Protein AF-C1N8T9-F1 (afdb_monomer)

Solvent-accessible surface area (backbone atoms only — not comparable to full-atom values): 8703 Å² total; per-residue (Å²): 137,86,88,74,82,89,87,57,75,34,74,48,77,45,82,34,50,62,89,47,42,61,66,52,31,29,82,94,41,52,38,40,51,47,44,26,66,74,25,67,18,50,71,45,71,54,77,91,63,67,94,85,49,62,33,45,36,40,29,36,27,48,52,73,17,28,52,47,33,49,51,54,52,50,37,46,67,74,67,40,80,71,70,88,58,82,70,49,98,74,45,35,74,47,79,43,82,37,50,73,84,30,47,59,61,45,30,29,83,93,42,49,42,39,52,47,47,27,66,74,34,66,18,48,74,44,78,40,75,92,46,87,56,20,40,36,38,26,38,24,41,54,70,21,28,53,52,36,52,51,56,52,58,73,52,91

Secondary structure (DSSP, 8-state):
-----S--EEEEEEEE-HHHHHHHH-GGGHHHHHHHHHH--EEEE---S-TTSPEEEEEEEEHHHHHHHHHHHHHHHTT----SS---TT-EEEEEEE-HHHHHHHH-GGGHHHHHHHHHH--EEEEE-SSSSEEEEEEE-HHHHHHHHHHHHHH-

Radius of gyration: 19.21 Å; Cα contacts (8 Å, |Δi|>4): 243; chains: 1; bounding box: 58×34×48 Å

Sequence (156 aa):
MHAHPPTDAACNFIDCPPGLVGRVIGKGGETIKGLQAQSGAHITIDQNYPDGAPRKISISGPAGCVDIASKLVEDLLKGGPVRGGGVGPGQAQQIVECPKDMVGRVIGRGGETIKGLQSQTGARIQIDQSVSPCLITITGNPYCVDAASRAVVDVI

Structure (mmCIF, N/CA/C/O backbone):
data_AF-C1N8T9-F1
#
_entry.id   AF-C1N8T9-F1
#
loop_
_atom_site.group_PDB
_atom_site.id
_atom_site.type_symbol
_atom_site.label_atom_id
_atom_site.label_alt_id
_atom_site.label_comp_id
_atom_site.label_asym_id
_atom_site.label_entity_id
_atom_site.label_seq_id
_atom_site.pdbx_PDB_ins_code
_atom_site.Cartn_x
_atom_site.Cartn_y
_atom_site.Cartn_z
_atom_site.occupancy
_atom_site.B_iso_or_equiv
_atom_site.auth_seq_id
_atom_site.auth_comp_id
_atom_site.auth_asym_id
_atom_site.auth_atom_id
_atom_site.pdbx_PDB_model_num
ATOM 1 N N . MET A 1 1 ? 35.312 -22.984 1.913 1.00 45.41 1 MET A N 1
ATOM 2 C CA . MET A 1 1 ? 35.491 -22.799 0.459 1.00 45.41 1 MET A CA 1
ATOM 3 C C . MET A 1 1 ? 34.115 -22.949 -0.181 1.00 45.41 1 MET A C 1
ATOM 5 O O . MET A 1 1 ? 33.728 -24.065 -0.487 1.00 45.41 1 MET A O 1
ATOM 9 N N . HIS A 1 2 ? 33.327 -21.873 -0.269 1.00 45.66 2 HIS A N 1
ATOM 10 C CA . HIS A 1 2 ? 32.059 -21.903 -1.008 1.00 45.66 2 HIS A CA 1
ATOM 11 C C . HIS A 1 2 ? 32.349 -21.430 -2.429 1.00 45.66 2 HIS A C 1
ATOM 13 O O . HIS A 1 2 ? 32.597 -20.250 -2.662 1.00 45.66 2 HIS A O 1
ATOM 19 N N . ALA A 1 3 ? 32.422 -22.389 -3.347 1.00 46.00 3 ALA A N 1
ATOM 20 C CA . ALA A 1 3 ? 32.488 -22.130 -4.771 1.00 46.00 3 ALA A CA 1
ATOM 21 C C . ALA A 1 3 ? 31.079 -21.768 -5.256 1.00 46.00 3 ALA A C 1
ATOM 23 O O . ALA A 1 3 ? 30.185 -22.609 -5.226 1.00 46.00 3 ALA A O 1
ATOM 24 N N . HIS A 1 4 ? 30.893 -20.528 -5.703 1.00 52.47 4 HIS A N 1
ATOM 25 C CA . HIS A 1 4 ? 29.758 -20.138 -6.534 1.00 52.47 4 HIS A CA 1
ATOM 26 C C . HIS A 1 4 ? 30.329 -19.702 -7.891 1.00 52.47 4 HIS A C 1
ATOM 28 O O . HIS A 1 4 ? 31.275 -18.909 -7.909 1.00 52.47 4 HIS A O 1
ATOM 34 N N . PRO A 1 5 ? 29.845 -20.255 -9.016 1.00 54.56 5 PRO A N 1
ATOM 35 C CA . PRO A 1 5 ? 30.327 -19.877 -10.338 1.00 54.56 5 PRO A CA 1
ATOM 36 C C . PRO A 1 5 ? 29.953 -18.417 -10.653 1.00 54.56 5 PRO A C 1
ATOM 38 O O . PRO A 1 5 ? 28.915 -17.942 -10.193 1.00 54.56 5 PRO A O 1
ATOM 41 N N . PRO A 1 6 ? 30.747 -17.689 -11.455 1.00 68.75 6 PRO A N 1
ATOM 42 C CA . PRO A 1 6 ? 30.261 -16.495 -12.133 1.00 68.75 6 PRO A CA 1
ATOM 43 C C . PRO A 1 6 ? 29.352 -16.934 -13.295 1.00 68.75 6 PRO A C 1
ATOM 45 O O . PRO A 1 6 ? 29.663 -17.928 -13.950 1.00 68.75 6 PRO A O 1
ATOM 48 N N . THR A 1 7 ? 28.302 -16.165 -13.608 1.00 61.09 7 THR A N 1
ATOM 49 C CA . THR A 1 7 ? 27.384 -16.294 -14.776 1.00 61.09 7 THR A CA 1
ATOM 50 C C . THR A 1 7 ? 25.982 -16.859 -14.503 1.00 61.09 7 THR A C 1
ATOM 52 O O . THR A 1 7 ? 25.578 -17.850 -15.104 1.00 61.09 7 THR A O 1
ATOM 55 N N . ASP A 1 8 ? 25.165 -16.157 -13.719 1.00 61.03 8 ASP A N 1
ATOM 56 C CA . ASP A 1 8 ? 23.713 -16.200 -13.929 1.00 61.03 8 ASP A CA 1
ATOM 57 C C . ASP A 1 8 ? 23.140 -14.771 -13.931 1.00 61.03 8 ASP A C 1
ATOM 59 O O . ASP A 1 8 ? 22.771 -14.173 -12.924 1.00 61.03 8 ASP A O 1
ATOM 63 N N . ALA A 1 9 ? 23.149 -14.149 -15.110 1.00 66.25 9 ALA A N 1
ATOM 64 C CA . ALA A 1 9 ? 22.283 -13.004 -15.339 1.00 66.25 9 ALA A CA 1
ATOM 65 C C . ALA A 1 9 ? 20.868 -13.566 -15.510 1.00 66.25 9 ALA A C 1
ATOM 67 O O . ALA A 1 9 ? 20.520 -14.076 -16.575 1.00 66.25 9 ALA A O 1
ATOM 68 N N . ALA A 1 10 ? 20.074 -13.535 -14.444 1.00 78.56 10 ALA A N 1
ATOM 69 C CA . ALA A 1 10 ? 18.670 -13.885 -14.516 1.00 78.56 10 ALA A CA 1
ATOM 70 C C . ALA A 1 10 ? 17.914 -12.752 -15.223 1.00 78.56 10 ALA A C 1
ATOM 72 O O . ALA A 1 10 ? 18.190 -11.564 -15.028 1.00 78.56 10 ALA A O 1
ATOM 73 N N . CYS A 1 11 ? 16.959 -13.121 -16.068 1.00 78.81 11 CYS A N 1
ATOM 74 C CA . CYS A 1 11 ? 15.994 -12.189 -16.626 1.00 78.81 11 CYS A CA 1
ATOM 75 C C . CYS A 1 11 ? 14.601 -12.639 -16.197 1.00 78.81 11 CYS A C 1
ATOM 77 O O . CYS A 1 11 ? 14.240 -13.801 -16.371 1.00 78.81 11 CYS A O 1
ATOM 79 N N . ASN A 1 12 ? 13.840 -11.736 -15.589 1.00 84.94 12 ASN A N 1
ATOM 80 C CA . ASN A 1 12 ? 12.470 -11.999 -15.183 1.00 84.94 12 ASN A CA 1
ATOM 81 C C . ASN A 1 12 ? 11.540 -10.967 -15.816 1.00 84.94 12 ASN A C 1
ATOM 83 O O . ASN A 1 12 ? 11.902 -9.797 -15.946 1.00 84.94 12 ASN A O 1
ATOM 87 N N . PHE A 1 13 ? 10.350 -11.399 -16.220 1.00 85.88 13 PHE A N 1
ATOM 88 C CA . PHE A 1 13 ? 9.382 -10.550 -16.903 1.00 85.88 13 PHE A CA 1
ATOM 89 C C . PHE A 1 13 ? 8.073 -10.546 -16.129 1.00 85.88 13 PHE A C 1
ATOM 91 O O . PHE A 1 13 ? 7.517 -11.606 -15.860 1.00 85.88 13 PHE A O 1
ATOM 98 N N . ILE A 1 14 ? 7.579 -9.355 -15.798 1.00 85.12 14 ILE A N 1
ATOM 99 C CA . ILE A 1 14 ? 6.349 -9.178 -15.027 1.00 85.12 14 ILE A CA 1
ATOM 100 C C . ILE A 1 14 ? 5.348 -8.385 -15.851 1.00 85.12 14 ILE A C 1
ATOM 102 O O . ILE A 1 14 ? 5.649 -7.285 -16.320 1.00 85.12 14 ILE A O 1
ATOM 106 N N . ASP A 1 15 ? 4.149 -8.935 -16.003 1.00 81.44 15 ASP A N 1
ATOM 107 C CA . ASP A 1 15 ? 3.036 -8.276 -16.672 1.00 81.44 15 ASP A CA 1
ATOM 108 C C . ASP A 1 15 ? 2.313 -7.346 -15.691 1.00 81.44 15 ASP A C 1
ATOM 110 O O . ASP A 1 15 ? 1.775 -7.760 -14.664 1.00 81.44 15 ASP A O 1
ATOM 114 N N . CYS A 1 16 ? 2.326 -6.054 -16.003 1.00 73.00 16 CYS A N 1
ATOM 115 C CA . CYS A 1 16 ? 1.828 -4.992 -15.149 1.00 73.00 16 CYS A CA 1
ATOM 116 C C . CYS A 1 16 ? 0.606 -4.319 -15.785 1.00 73.00 16 CYS A C 1
ATOM 118 O O . CYS A 1 16 ? 0.746 -3.672 -16.826 1.00 73.00 16 CYS A O 1
ATOM 120 N N . PRO A 1 17 ? -0.594 -4.383 -15.181 1.00 76.44 17 PRO A N 1
ATOM 121 C CA . PRO A 1 17 ? -1.759 -3.689 -15.715 1.00 76.44 17 PRO A CA 1
ATOM 122 C C . PRO A 1 17 ? -1.518 -2.170 -15.820 1.00 76.44 17 PRO A C 1
ATOM 124 O O . PRO A 1 17 ? -0.869 -1.571 -14.950 1.00 76.44 17 PRO A O 1
ATOM 127 N N . PRO A 1 18 ? -2.068 -1.509 -16.856 1.00 67.56 18 PRO A N 1
ATOM 128 C CA . PRO A 1 18 ? -1.805 -0.095 -17.132 1.00 67.56 18 PRO A CA 1
ATOM 129 C C . PRO A 1 18 ? -2.335 0.839 -16.033 1.00 67.56 18 PRO A C 1
ATOM 131 O O . PRO A 1 18 ? -1.815 1.937 -15.860 1.00 67.56 18 PRO A O 1
ATOM 134 N N . GLY A 1 19 ? -3.313 0.397 -15.234 1.00 65.75 19 GLY A N 1
ATOM 135 C CA . GLY A 1 19 ? -3.803 1.150 -14.074 1.00 65.75 19 GLY A CA 1
ATOM 136 C C . GLY A 1 19 ? -2.819 1.213 -12.897 1.00 65.75 19 GLY A C 1
ATOM 137 O O . GLY A 1 19 ? -2.891 2.140 -12.094 1.00 65.75 19 GLY A O 1
ATOM 138 N N . LEU A 1 20 ? -1.877 0.266 -12.795 1.00 70.19 20 LEU A N 1
ATOM 139 C CA . LEU A 1 20 ? -0.923 0.174 -11.679 1.00 70.19 20 LEU A CA 1
ATOM 140 C C . LEU A 1 20 ? 0.507 0.540 -12.078 1.00 70.19 20 LEU A C 1
ATOM 142 O O . LEU A 1 20 ? 1.325 0.847 -11.214 1.00 70.19 20 LEU A O 1
ATOM 146 N N . VAL A 1 21 ? 0.817 0.600 -13.374 1.00 73.94 21 VAL A N 1
ATOM 147 C CA . VAL A 1 21 ? 2.175 0.924 -13.839 1.00 73.94 21 VAL A CA 1
ATOM 148 C C . VAL A 1 21 ? 2.633 2.325 -13.430 1.00 73.94 21 VAL A C 1
ATOM 150 O O . VAL A 1 21 ? 3.801 2.517 -13.103 1.00 73.94 21 VAL A O 1
ATOM 153 N N . GLY A 1 22 ? 1.720 3.301 -13.368 1.00 70.75 22 GLY A N 1
ATOM 154 C CA . GLY A 1 22 ? 2.037 4.639 -12.857 1.00 70.75 22 GLY A CA 1
ATOM 155 C C . GLY A 1 22 ? 2.503 4.604 -11.398 1.00 70.75 22 GLY A C 1
ATOM 156 O O . GLY A 1 22 ? 3.339 5.408 -10.993 1.00 70.75 22 GLY A O 1
ATOM 157 N N . ARG A 1 23 ? 2.023 3.617 -10.634 1.00 72.88 23 ARG A N 1
ATOM 158 C CA . ARG A 1 23 ? 2.416 3.359 -9.249 1.00 72.88 23 ARG A CA 1
ATOM 159 C C . ARG A 1 23 ? 3.804 2.720 -9.149 1.00 72.88 23 ARG A C 1
ATOM 161 O O . ARG A 1 23 ? 4.557 3.068 -8.251 1.00 72.88 23 ARG A O 1
ATOM 168 N N . VAL A 1 24 ? 4.140 1.820 -10.075 1.00 77.81 24 VAL A N 1
ATOM 169 C CA . VAL A 1 24 ? 5.456 1.159 -10.145 1.00 77.81 24 VAL A CA 1
ATOM 170 C C . VAL A 1 24 ? 6.548 2.130 -10.609 1.00 77.81 24 VAL A C 1
ATO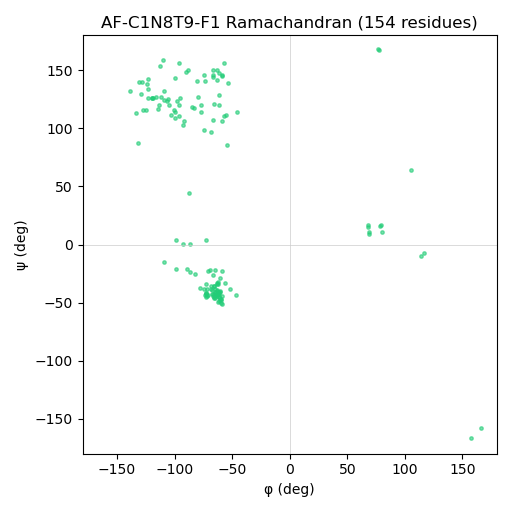M 172 O O . VAL A 1 24 ? 7.662 2.110 -10.094 1.00 77.81 24 VAL A O 1
ATOM 175 N N . ILE A 1 25 ? 6.227 3.014 -11.558 1.00 81.38 25 ILE A N 1
ATOM 176 C CA . ILE A 1 25 ? 7.156 4.037 -12.057 1.00 81.38 25 ILE A CA 1
ATOM 177 C C . ILE A 1 25 ? 7.342 5.157 -11.025 1.00 81.38 25 ILE A C 1
ATOM 179 O O . ILE A 1 25 ? 8.473 5.578 -10.772 1.00 81.38 25 ILE A O 1
ATOM 183 N N . GLY A 1 26 ? 6.254 5.621 -10.404 1.00 71.06 26 GLY A N 1
ATOM 184 C CA . GLY A 1 26 ? 6.256 6.801 -9.539 1.00 71.06 26 GLY A CA 1
ATOM 185 C C . GLY A 1 26 ? 6.282 8.113 -10.327 1.00 71.06 26 GLY A C 1
ATOM 186 O O . GLY A 1 26 ? 6.532 8.137 -11.537 1.00 71.06 26 GLY A O 1
ATOM 187 N N . LYS A 1 27 ? 6.030 9.243 -9.655 1.00 72.06 27 LYS A N 1
ATOM 188 C CA . LYS A 1 27 ? 6.082 10.561 -10.305 1.00 72.06 27 LYS A CA 1
ATOM 189 C C . LYS A 1 27 ? 7.527 10.848 -10.730 1.00 72.06 27 LYS A C 1
ATOM 191 O O . LYS A 1 27 ? 8.445 10.815 -9.923 1.00 72.06 27 LYS A O 1
ATOM 196 N N . GLY A 1 28 ? 7.752 11.063 -12.027 1.00 75.06 28 GLY A N 1
ATOM 197 C CA . GLY A 1 28 ? 9.098 11.307 -12.565 1.00 75.06 28 GLY A CA 1
ATOM 198 C C . GLY A 1 28 ? 10.056 10.106 -12.505 1.00 75.06 28 GLY A C 1
ATOM 199 O O . GLY A 1 28 ? 11.266 10.293 -12.628 1.00 75.06 28 GLY A O 1
ATOM 200 N N . GLY A 1 29 ? 9.550 8.881 -12.314 1.00 76.56 29 GLY A N 1
ATOM 201 C CA . GLY A 1 29 ? 10.389 7.680 -12.258 1.00 76.56 29 GLY A CA 1
ATOM 202 C C . GLY A 1 29 ? 11.113 7.469 -10.923 1.00 76.56 29 GLY A C 1
ATOM 203 O O . GLY A 1 29 ? 12.075 6.703 -10.871 1.00 76.56 29 GLY A O 1
ATOM 204 N N . GLU A 1 30 ? 10.704 8.155 -9.851 1.00 80.50 30 GLU A N 1
ATOM 205 C CA . GLU A 1 30 ? 11.338 8.024 -8.531 1.00 80.50 30 GLU A CA 1
ATOM 206 C C . GLU A 1 30 ? 11.194 6.609 -7.952 1.00 80.50 30 GLU A C 1
ATOM 208 O O . GLU A 1 30 ? 12.150 6.065 -7.399 1.00 80.50 30 GLU A O 1
ATOM 213 N N . THR A 1 31 ? 10.026 5.983 -8.126 1.00 83.12 31 THR A N 1
ATOM 214 C CA . THR A 1 31 ? 9.729 4.673 -7.543 1.00 83.12 31 THR A CA 1
ATOM 215 C C . THR A 1 31 ? 10.506 3.594 -8.269 1.00 83.12 31 THR A C 1
ATOM 217 O O . THR A 1 31 ? 11.167 2.800 -7.611 1.00 83.12 31 THR A O 1
ATOM 220 N N . ILE A 1 32 ? 10.538 3.609 -9.606 1.00 85.50 32 ILE A N 1
ATOM 221 C CA . ILE A 1 32 ? 11.346 2.646 -10.363 1.00 85.50 32 ILE A CA 1
ATOM 222 C C . ILE A 1 32 ? 12.841 2.792 -10.082 1.00 85.50 32 ILE A C 1
ATOM 224 O O . ILE A 1 32 ? 13.522 1.782 -9.913 1.00 85.50 32 ILE A O 1
ATOM 228 N N . LYS A 1 33 ? 13.351 4.021 -9.937 1.00 85.38 33 LYS A N 1
ATOM 229 C CA . LYS A 1 33 ? 14.737 4.240 -9.500 1.00 85.38 33 LYS A CA 1
ATOM 230 C C . LYS A 1 33 ? 14.979 3.671 -8.105 1.00 85.38 33 LYS A C 1
ATOM 232 O O . LYS A 1 33 ? 15.998 3.027 -7.886 1.00 85.38 33 LYS A O 1
ATOM 237 N N . GLY A 1 34 ? 14.038 3.867 -7.182 1.00 83.31 34 GLY A N 1
ATOM 238 C CA . GLY A 1 34 ? 14.087 3.283 -5.843 1.00 83.31 34 GLY A CA 1
ATOM 239 C C . GLY A 1 34 ? 14.060 1.754 -5.859 1.00 83.31 34 GLY A C 1
ATOM 240 O O . GLY A 1 34 ? 14.826 1.132 -5.132 1.00 83.31 34 GLY A O 1
ATOM 241 N N . LEU A 1 35 ? 13.242 1.147 -6.722 1.00 85.19 35 LEU A N 1
ATOM 242 C CA . LEU A 1 35 ? 13.144 -0.304 -6.903 1.00 85.19 35 LEU A CA 1
ATOM 243 C C . LEU A 1 35 ? 14.448 -0.891 -7.444 1.00 85.19 35 LEU A C 1
ATOM 245 O O . LEU A 1 35 ? 14.945 -1.878 -6.904 1.00 85.19 35 LEU A O 1
ATOM 2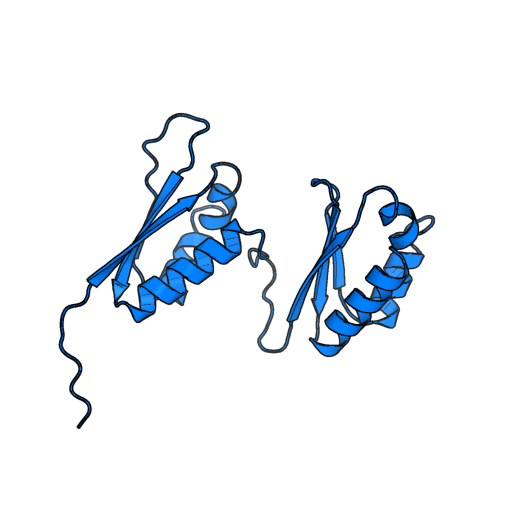49 N N . GLN A 1 36 ? 15.032 -0.267 -8.468 1.00 87.06 36 GLN A N 1
ATOM 250 C CA . GLN A 1 36 ? 16.341 -0.647 -9.003 1.00 87.06 36 GLN A CA 1
ATOM 251 C C . GLN A 1 36 ? 17.447 -0.472 -7.955 1.00 87.06 36 GLN A C 1
ATOM 253 O O . GLN A 1 36 ? 18.280 -1.355 -7.792 1.00 87.06 36 GLN A O 1
ATOM 258 N N . ALA A 1 37 ? 17.434 0.630 -7.197 1.00 84.88 37 ALA A N 1
ATOM 259 C CA . ALA A 1 37 ? 18.419 0.898 -6.150 1.00 84.88 37 ALA A CA 1
ATOM 260 C C . ALA A 1 37 ? 18.298 -0.062 -4.953 1.00 84.88 37 ALA A C 1
ATOM 262 O O . ALA A 1 37 ? 19.314 -0.480 -4.406 1.00 84.88 37 ALA A O 1
ATOM 263 N N . GLN A 1 38 ? 17.076 -0.431 -4.552 1.00 82.12 38 GLN A N 1
ATOM 264 C CA . GLN A 1 38 ? 16.834 -1.392 -3.471 1.00 82.12 38 GLN A CA 1
ATOM 265 C C . GLN A 1 38 ? 17.204 -2.817 -3.864 1.00 82.12 38 GLN A C 1
ATOM 267 O O . GLN A 1 38 ? 17.775 -3.546 -3.059 1.00 82.12 38 GLN A O 1
ATOM 272 N N . SER A 1 39 ? 16.843 -3.227 -5.079 1.00 83.31 39 SER A N 1
ATOM 273 C CA . SER A 1 39 ? 17.094 -4.587 -5.556 1.00 83.31 39 SER A CA 1
ATOM 274 C C . SER A 1 39 ? 18.505 -4.787 -6.098 1.00 83.31 39 SER A C 1
ATOM 276 O O . SER A 1 39 ? 18.998 -5.910 -6.115 1.00 83.31 39 SER A O 1
ATOM 278 N N . GLY A 1 40 ? 19.154 -3.722 -6.572 1.00 83.00 40 GLY A N 1
ATOM 279 C CA . GLY A 1 40 ? 20.386 -3.809 -7.352 1.00 83.00 40 GLY A CA 1
ATOM 280 C C . GLY A 1 40 ? 20.181 -4.412 -8.748 1.00 83.00 40 GLY A C 1
ATOM 281 O O . GLY A 1 40 ? 21.161 -4.748 -9.408 1.00 83.00 40 GLY A O 1
ATOM 282 N N . ALA A 1 41 ? 18.930 -4.580 -9.198 1.00 87.88 41 ALA A N 1
ATOM 283 C CA . ALA A 1 41 ? 18.604 -5.103 -10.521 1.00 87.88 41 ALA A CA 1
ATOM 284 C C . ALA A 1 41 ? 18.331 -3.980 -11.528 1.00 87.88 41 ALA A C 1
ATOM 286 O O . ALA A 1 41 ? 17.908 -2.875 -11.183 1.00 87.88 41 ALA A O 1
ATOM 287 N N . HIS A 1 42 ? 18.506 -4.297 -12.806 1.00 89.25 42 HIS A N 1
ATOM 288 C CA . HIS A 1 42 ? 18.189 -3.417 -13.917 1.00 89.25 42 HIS A CA 1
ATOM 289 C C . HIS A 1 42 ? 16.755 -3.668 -14.396 1.00 89.25 42 HIS A C 1
ATOM 291 O O . HIS A 1 42 ? 16.464 -4.687 -15.021 1.00 89.25 42 HIS A O 1
ATOM 297 N N . ILE A 1 43 ? 15.854 -2.738 -14.080 1.00 88.38 43 ILE A N 1
ATOM 298 C CA . ILE A 1 43 ? 14.415 -2.837 -14.371 1.00 88.38 43 ILE A CA 1
ATOM 299 C C . ILE A 1 43 ? 14.070 -1.961 -15.583 1.00 88.38 43 ILE A C 1
ATOM 301 O O . ILE A 1 43 ? 14.075 -0.739 -15.481 1.00 88.38 43 ILE A O 1
ATOM 305 N N . THR A 1 44 ? 13.714 -2.561 -16.708 1.00 85.94 44 THR A N 1
ATOM 306 C CA . THR A 1 44 ? 13.304 -1.870 -17.937 1.00 85.94 44 THR A CA 1
ATOM 307 C C . THR A 1 44 ? 11.811 -2.059 -18.156 1.00 85.94 44 THR A C 1
ATOM 309 O O . THR A 1 44 ? 11.313 -3.175 -18.074 1.00 85.94 44 THR A O 1
ATOM 312 N N . ILE A 1 45 ? 11.074 -0.988 -18.447 1.00 81.94 45 ILE A N 1
ATOM 313 C CA . ILE A 1 45 ? 9.636 -1.072 -18.740 1.00 81.94 45 ILE A CA 1
ATOM 314 C C . ILE A 1 45 ? 9.430 -0.868 -20.231 1.00 81.94 45 ILE A C 1
ATOM 316 O O . ILE A 1 45 ? 9.810 0.175 -20.766 1.00 81.94 45 ILE A O 1
ATOM 320 N N . ASP A 1 46 ? 8.783 -1.833 -20.877 1.00 77.44 46 ASP A N 1
ATOM 321 C CA . ASP A 1 46 ? 8.385 -1.698 -22.268 1.00 77.44 46 ASP A CA 1
ATOM 322 C C . ASP A 1 46 ? 7.137 -0.805 -22.377 1.00 77.44 46 ASP A C 1
ATOM 324 O O . ASP A 1 46 ? 6.092 -1.069 -21.770 1.00 77.44 46 ASP A O 1
ATOM 328 N N . GLN A 1 47 ? 7.277 0.305 -23.105 1.00 65.44 47 GLN A N 1
ATOM 329 C CA . GLN A 1 47 ? 6.208 1.281 -23.341 1.00 65.44 47 GLN A CA 1
ATOM 330 C C . GLN A 1 47 ? 5.531 1.079 -24.706 1.00 65.44 47 GLN A C 1
ATOM 332 O O . GLN A 1 47 ? 4.662 1.866 -25.068 1.00 65.44 47 GLN A O 1
ATOM 337 N N . ASN A 1 48 ? 5.906 0.041 -25.462 1.00 60.50 48 ASN A N 1
ATOM 338 C CA . ASN A 1 48 ? 5.486 -0.169 -26.845 1.00 60.50 48 ASN A CA 1
ATOM 339 C C . ASN A 1 48 ? 4.161 -0.945 -26.950 1.00 60.50 48 ASN A C 1
ATOM 341 O O . ASN A 1 48 ? 4.026 -1.865 -27.756 1.00 60.50 48 ASN A O 1
ATOM 345 N N . TYR A 1 49 ? 3.176 -0.585 -26.127 1.00 58.25 49 TYR A N 1
ATOM 346 C CA . TYR A 1 49 ? 1.875 -1.246 -26.111 1.00 58.25 49 TYR A CA 1
ATOM 347 C C . TYR A 1 49 ? 0.736 -0.246 -26.325 1.00 58.25 49 TYR A C 1
ATOM 349 O O . TYR A 1 49 ? 0.770 0.840 -25.741 1.00 58.25 49 TYR A O 1
ATOM 357 N N . PRO A 1 50 ? -0.275 -0.604 -27.140 1.00 54.84 50 PRO A N 1
ATOM 358 C CA . PRO A 1 50 ? -1.444 0.236 -27.361 1.00 54.84 50 PRO A CA 1
ATOM 359 C C . PRO A 1 50 ? -2.205 0.471 -26.049 1.00 54.84 50 PRO A C 1
ATOM 361 O O . PRO A 1 50 ? -2.231 -0.393 -25.164 1.00 54.84 50 PRO A O 1
ATOM 364 N N . ASP A 1 51 ? -2.816 1.652 -25.930 1.00 55.16 51 ASP A N 1
ATOM 365 C CA . ASP A 1 51 ? -3.616 2.074 -24.781 1.00 55.16 51 ASP A CA 1
ATOM 366 C C . ASP A 1 51 ? -4.593 0.974 -24.330 1.00 55.16 51 ASP A C 1
ATOM 368 O O . ASP A 1 51 ? -5.515 0.597 -25.051 1.00 55.16 51 ASP A O 1
ATOM 372 N N . GLY A 1 52 ? -4.372 0.441 -23.123 1.00 55.28 52 GLY A N 1
ATOM 373 C CA . GLY A 1 52 ? -5.222 -0.581 -22.501 1.00 55.28 52 GLY A CA 1
ATOM 374 C C . GLY A 1 52 ? -4.575 -1.954 -22.287 1.00 55.28 52 GLY A C 1
ATOM 375 O O . GLY A 1 52 ? -5.144 -2.765 -21.558 1.00 55.28 52 GLY A O 1
ATOM 376 N N . ALA A 1 53 ? -3.387 -2.222 -22.838 1.00 63.88 53 ALA A N 1
ATOM 377 C CA . ALA A 1 53 ? -2.688 -3.495 -22.633 1.00 63.88 53 ALA A CA 1
ATOM 378 C C . ALA A 1 53 ? -1.779 -3.501 -21.377 1.00 63.88 53 ALA A C 1
ATOM 380 O O . ALA A 1 53 ? -1.257 -2.452 -20.978 1.00 63.88 53 ALA A O 1
ATOM 381 N N . PRO A 1 54 ? -1.578 -4.669 -20.729 1.00 64.94 54 PRO A N 1
ATOM 382 C CA . PRO A 1 54 ? -0.607 -4.818 -19.649 1.00 64.94 54 PRO A CA 1
ATOM 383 C C . PRO A 1 54 ? 0.807 -4.530 -20.169 1.00 64.94 54 PRO A C 1
ATOM 385 O O . PRO A 1 54 ? 1.234 -5.070 -21.185 1.00 64.94 54 PRO A O 1
ATOM 388 N N . ARG A 1 55 ? 1.533 -3.655 -19.471 1.00 75.88 55 ARG A N 1
ATOM 389 C CA . ARG A 1 55 ? 2.925 -3.319 -19.780 1.00 75.88 55 ARG A CA 1
ATOM 390 C C . ARG A 1 55 ? 3.846 -4.382 -19.217 1.00 75.88 55 ARG A C 1
ATOM 392 O O . ARG A 1 55 ? 3.660 -4.818 -18.084 1.00 75.88 55 ARG A O 1
ATOM 399 N N . LYS A 1 56 ? 4.886 -4.738 -19.964 1.00 79.94 56 LYS A N 1
ATOM 400 C CA . LYS A 1 56 ? 5.856 -5.737 -19.520 1.00 79.94 56 LYS A CA 1
ATOM 401 C C . LYS A 1 56 ? 7.065 -5.075 -18.873 1.00 79.94 56 LYS A C 1
ATOM 403 O O . LYS A 1 56 ? 7.706 -4.206 -19.464 1.00 79.94 56 LYS A O 1
ATOM 408 N N . ILE A 1 57 ? 7.372 -5.490 -17.652 1.00 86.12 57 ILE A N 1
ATOM 409 C CA . ILE A 1 57 ? 8.535 -5.048 -16.890 1.00 86.12 57 ILE A CA 1
ATOM 410 C C . ILE A 1 57 ? 9.594 -6.137 -17.012 1.00 86.12 57 ILE A C 1
ATOM 412 O O . ILE A 1 57 ? 9.386 -7.258 -16.563 1.00 86.12 57 ILE A O 1
ATOM 416 N N . SER A 1 58 ? 10.716 -5.808 -17.633 1.00 88.06 58 SER A N 1
ATOM 417 C CA . SER A 1 58 ? 11.857 -6.689 -17.833 1.00 88.06 58 SER A CA 1
ATOM 418 C C . SER A 1 58 ? 12.926 -6.385 -16.790 1.00 88.06 58 SER A C 1
ATOM 420 O O . SER A 1 58 ? 13.521 -5.313 -16.789 1.00 88.06 58 SER A O 1
ATOM 422 N N . ILE A 1 59 ? 13.184 -7.328 -15.899 1.00 90.56 59 ILE A N 1
ATOM 423 C CA . ILE A 1 59 ? 14.156 -7.216 -14.815 1.00 90.56 59 ILE A CA 1
ATOM 424 C C . ILE A 1 59 ? 15.359 -8.069 -15.190 1.00 90.56 59 ILE A C 1
ATOM 426 O O . ILE A 1 59 ? 15.207 -9.253 -15.465 1.00 90.56 59 ILE A O 1
ATOM 430 N N . SER A 1 60 ? 16.549 -7.484 -15.198 1.00 87.81 60 SER A N 1
ATOM 431 C CA . SER A 1 60 ? 17.795 -8.176 -15.526 1.00 87.81 60 SER A CA 1
ATOM 432 C C . SER A 1 60 ? 18.858 -7.899 -14.473 1.00 87.81 60 SER A C 1
ATOM 434 O O . SER A 1 60 ? 18.964 -6.787 -13.958 1.00 87.81 60 SER A O 1
ATOM 436 N N . GLY A 1 61 ? 19.633 -8.914 -14.111 1.00 87.62 61 GLY A N 1
ATOM 437 C CA . GLY A 1 61 ? 20.675 -8.781 -13.099 1.00 87.62 61 GLY A CA 1
ATOM 438 C C . GLY A 1 61 ? 21.052 -10.119 -12.466 1.00 87.62 61 GLY A C 1
ATOM 439 O O . GLY A 1 61 ? 20.667 -11.166 -12.980 1.00 87.62 61 GLY A O 1
ATOM 440 N N . PRO A 1 62 ? 21.793 -10.098 -11.348 1.00 86.81 62 PRO A N 1
ATOM 441 C CA . 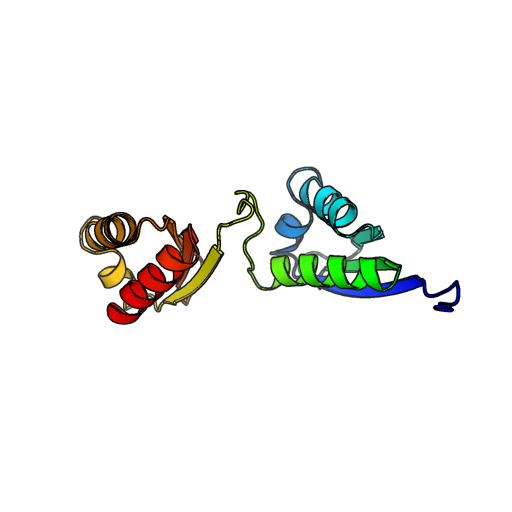PRO A 1 62 ? 22.078 -11.303 -10.566 1.00 86.81 62 PRO A CA 1
ATOM 442 C C . PRO A 1 62 ? 20.780 -11.974 -10.090 1.00 86.81 62 PRO A C 1
ATOM 444 O O . PRO A 1 62 ? 19.860 -11.242 -9.718 1.00 86.81 62 PRO A O 1
ATOM 447 N N . ALA A 1 63 ? 20.706 -13.312 -9.998 1.00 82.00 63 ALA A N 1
ATOM 448 C CA . ALA A 1 63 ? 19.515 -14.002 -9.466 1.00 82.00 63 ALA A CA 1
ATOM 449 C C . ALA A 1 63 ? 18.992 -13.402 -8.156 1.00 82.00 63 ALA A C 1
ATOM 451 O O . ALA A 1 63 ? 17.793 -13.172 -8.024 1.00 82.00 63 ALA A O 1
ATOM 452 N N . GLY A 1 64 ? 19.885 -13.075 -7.215 1.00 82.56 64 GLY A N 1
ATOM 453 C CA . GLY A 1 64 ? 19.491 -12.454 -5.948 1.00 82.56 64 GLY A CA 1
ATOM 454 C C . GLY A 1 64 ? 18.816 -11.091 -6.128 1.00 82.56 64 GLY A C 1
ATOM 455 O O . GLY A 1 64 ? 17.813 -10.804 -5.484 1.00 82.56 64 GLY A O 1
ATOM 456 N N . CYS A 1 65 ? 19.319 -10.260 -7.040 1.00 88.50 65 CYS A N 1
ATOM 457 C CA . CYS A 1 65 ? 18.753 -8.941 -7.313 1.00 88.50 65 CYS A CA 1
ATOM 458 C C . CYS A 1 65 ? 17.426 -9.037 -8.068 1.00 88.50 65 CYS A C 1
ATOM 460 O O . CYS A 1 65 ? 16.481 -8.309 -7.768 1.00 88.50 65 CYS A O 1
ATOM 462 N N . VAL A 1 66 ? 17.352 -9.932 -9.054 1.00 88.31 66 VAL A N 1
ATOM 463 C CA . VAL A 1 66 ? 16.161 -10.133 -9.885 1.00 88.31 66 VAL A CA 1
ATOM 464 C C . VAL A 1 66 ? 15.004 -10.659 -9.044 1.00 88.31 66 VAL A C 1
ATOM 466 O O . VAL A 1 66 ? 13.889 -10.161 -9.186 1.00 88.31 66 VAL A O 1
ATOM 469 N N . ASP A 1 67 ? 15.265 -11.582 -8.116 1.00 84.00 67 ASP A N 1
ATOM 470 C CA . ASP A 1 67 ? 14.273 -12.073 -7.155 1.00 84.00 67 ASP A CA 1
ATOM 471 C C . ASP A 1 67 ? 13.719 -10.927 -6.292 1.00 84.00 67 ASP A C 1
ATOM 473 O O . ASP A 1 67 ? 12.513 -10.681 -6.277 1.00 84.00 67 ASP A O 1
ATOM 477 N N . ILE A 1 68 ? 14.598 -10.119 -5.688 1.00 85.38 68 ILE A N 1
ATOM 478 C CA . ILE A 1 68 ? 14.198 -8.967 -4.864 1.00 85.38 68 ILE A CA 1
ATOM 479 C C . ILE A 1 68 ? 13.382 -7.954 -5.679 1.00 85.38 68 ILE A C 1
ATOM 481 O O . ILE A 1 68 ? 12.324 -7.508 -5.235 1.00 85.38 68 ILE A O 1
ATOM 485 N N . ALA A 1 69 ? 13.852 -7.589 -6.874 1.00 87.31 69 ALA A N 1
ATOM 486 C CA . ALA A 1 69 ? 13.173 -6.648 -7.762 1.00 87.31 69 ALA A CA 1
ATOM 487 C C . ALA A 1 69 ? 11.797 -7.157 -8.179 1.00 87.31 69 ALA A C 1
ATOM 489 O O . ALA A 1 69 ? 10.823 -6.407 -8.149 1.00 87.31 69 ALA A O 1
ATOM 490 N N . SER A 1 70 ? 11.719 -8.432 -8.561 1.00 87.06 70 SER A N 1
ATOM 491 C CA . SER A 1 70 ? 10.471 -9.037 -9.000 1.00 87.06 70 SER A CA 1
ATOM 492 C C . SER A 1 70 ? 9.456 -9.104 -7.871 1.00 87.06 70 SER A C 1
ATOM 494 O O . SER A 1 70 ? 8.316 -8.695 -8.063 1.00 87.06 70 SER A O 1
ATOM 496 N N . LYS A 1 71 ? 9.897 -9.456 -6.663 1.00 82.44 71 LYS A N 1
ATOM 497 C CA . LYS A 1 71 ? 9.072 -9.440 -5.457 1.00 82.44 71 LYS A CA 1
ATOM 498 C C . LYS A 1 71 ? 8.589 -8.038 -5.088 1.00 82.44 71 LYS A C 1
ATOM 500 O O . LYS A 1 71 ? 7.420 -7.877 -4.762 1.00 82.44 71 LYS A O 1
ATOM 505 N N . LEU A 1 72 ? 9.453 -7.023 -5.177 1.00 82.38 72 LEU A N 1
ATOM 506 C CA . LEU A 1 72 ? 9.067 -5.630 -4.941 1.00 82.38 72 LEU A CA 1
ATOM 507 C C . LEU A 1 72 ? 8.014 -5.169 -5.956 1.00 82.38 72 LEU A C 1
ATOM 509 O O . LEU A 1 72 ? 6.992 -4.623 -5.561 1.00 82.38 72 LEU A O 1
ATOM 513 N N . VAL A 1 73 ? 8.245 -5.403 -7.251 1.00 82.62 73 VAL A N 1
ATOM 514 C CA . VAL A 1 73 ? 7.319 -5.023 -8.329 1.00 82.62 73 VAL A CA 1
ATOM 515 C C . VAL A 1 73 ? 5.986 -5.760 -8.193 1.00 82.62 73 VAL A C 1
ATOM 517 O O . VAL A 1 73 ? 4.934 -5.139 -8.316 1.00 82.62 73 VAL A O 1
ATOM 520 N N . GLU A 1 74 ? 6.014 -7.060 -7.906 1.00 79.12 74 GLU A N 1
ATOM 521 C CA . GLU A 1 74 ? 4.816 -7.877 -7.719 1.00 79.12 74 GLU A CA 1
ATOM 522 C C . GLU A 1 74 ? 4.015 -7.450 -6.480 1.00 79.12 74 GLU A C 1
ATOM 524 O O . GLU A 1 74 ? 2.787 -7.426 -6.527 1.00 79.12 74 GLU A O 1
ATOM 529 N N . ASP A 1 75 ? 4.685 -7.023 -5.405 1.00 74.75 75 ASP A N 1
ATOM 530 C CA . ASP A 1 75 ? 4.037 -6.422 -4.234 1.00 74.75 75 ASP A CA 1
ATOM 531 C C . ASP A 1 75 ? 3.302 -5.127 -4.616 1.00 74.75 75 ASP A C 1
ATOM 533 O O . ASP A 1 75 ? 2.117 -4.975 -4.317 1.00 74.75 75 ASP A O 1
ATOM 537 N N . LEU A 1 76 ? 3.936 -4.247 -5.404 1.00 74.62 76 LEU A N 1
ATOM 538 C CA . LEU A 1 76 ? 3.280 -3.027 -5.898 1.00 74.62 76 LEU A CA 1
ATOM 539 C C . LEU A 1 76 ? 2.070 -3.326 -6.798 1.00 74.62 76 LEU A C 1
ATOM 541 O O . LEU A 1 76 ? 1.104 -2.555 -6.819 1.00 74.62 76 LEU A O 1
ATOM 545 N N . LEU A 1 77 ? 2.134 -4.430 -7.545 1.00 72.06 77 LEU A N 1
ATOM 546 C CA . LEU A 1 77 ? 1.098 -4.894 -8.466 1.00 72.06 77 LEU A CA 1
ATOM 547 C C . LEU A 1 77 ? -0.079 -5.572 -7.772 1.00 72.06 77 LEU A C 1
ATOM 549 O O . LEU A 1 77 ? -1.221 -5.368 -8.173 1.00 72.06 77 LEU A O 1
ATOM 553 N N . LYS A 1 78 ? 0.172 -6.340 -6.712 1.00 61.53 78 LYS A N 1
ATOM 554 C CA . LYS A 1 78 ? -0.864 -7.020 -5.919 1.00 61.53 78 LYS A CA 1
ATOM 555 C C . LYS A 1 78 ? -1.679 -6.064 -5.042 1.00 61.53 78 LYS A C 1
ATOM 557 O O . LYS A 1 78 ? -2.531 -6.505 -4.281 1.00 61.53 78 LYS A O 1
ATOM 562 N N . GLY A 1 79 ? -1.444 -4.755 -5.142 1.00 52.62 79 GLY A N 1
ATOM 563 C CA . GLY A 1 79 ? -2.060 -3.769 -4.258 1.00 52.62 79 GLY A CA 1
ATOM 564 C C . GLY A 1 79 ? -1.355 -3.667 -2.906 1.00 52.62 79 GLY A C 1
ATOM 565 O O . GLY A 1 79 ? -1.850 -2.963 -2.025 1.00 52.62 79 GLY A O 1
ATOM 566 N N . GLY A 1 80 ? -0.181 -4.294 -2.773 1.00 49.66 80 GLY A N 1
ATOM 567 C CA . GLY A 1 80 ? 0.757 -4.003 -1.707 1.00 49.66 80 GLY A CA 1
ATOM 568 C C . GLY A 1 80 ? 1.061 -2.502 -1.697 1.00 49.66 80 GLY A C 1
ATOM 569 O O . GLY A 1 80 ? 1.105 -1.836 -2.745 1.00 49.66 80 GLY A O 1
ATOM 570 N N . PRO A 1 81 ? 1.142 -1.905 -0.508 1.00 44.84 81 PRO A N 1
ATOM 571 C CA . PRO A 1 81 ? 1.195 -0.468 -0.360 1.00 44.84 81 PRO A CA 1
ATOM 572 C C . PRO A 1 81 ? 2.498 0.063 -0.950 1.00 44.84 81 PRO A C 1
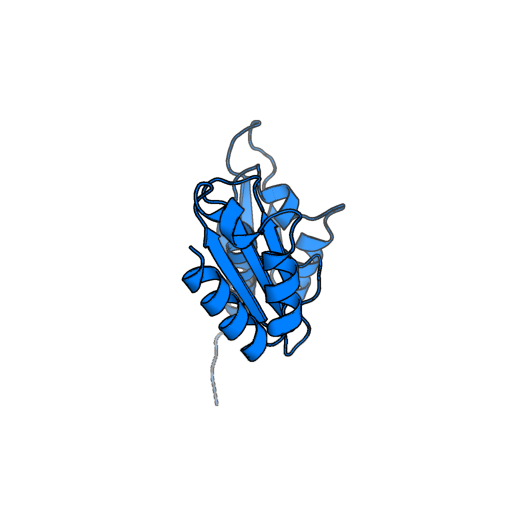ATOM 574 O O . PRO A 1 81 ? 3.568 -0.054 -0.355 1.00 44.84 81 PRO A O 1
ATOM 577 N N . VAL A 1 82 ? 2.395 0.715 -2.114 1.00 45.44 82 VAL A N 1
ATOM 578 C CA . VAL A 1 82 ? 3.463 1.577 -2.621 1.00 45.44 82 VAL A CA 1
ATOM 579 C C . VAL A 1 82 ? 3.690 2.647 -1.572 1.00 45.44 82 VAL A C 1
ATOM 581 O O . VAL A 1 82 ? 2.869 3.541 -1.362 1.00 45.44 82 VAL A O 1
ATOM 584 N N . ARG A 1 83 ? 4.813 2.481 -0.878 1.00 53.25 83 ARG A N 1
ATOM 585 C CA . ARG A 1 83 ? 5.382 3.387 0.106 1.00 53.25 83 ARG A CA 1
ATOM 586 C C . ARG A 1 83 ? 5.558 4.779 -0.508 1.00 53.25 83 ARG A C 1
ATOM 588 O O . ARG A 1 83 ? 6.634 5.136 -0.964 1.00 53.25 83 ARG A O 1
ATOM 595 N N . GLY A 1 84 ? 4.494 5.573 -0.455 1.00 43.56 84 GLY A N 1
ATOM 596 C CA . GLY A 1 84 ? 4.552 7.020 -0.236 1.00 43.56 84 GLY A CA 1
ATOM 597 C C . GLY A 1 84 ? 4.567 7.376 1.259 1.00 43.56 84 GLY A C 1
ATOM 598 O O . GLY A 1 84 ? 4.600 8.545 1.621 1.00 43.56 84 GLY A O 1
ATOM 599 N N . GLY A 1 85 ? 4.545 6.373 2.140 1.00 42.91 85 GLY A N 1
ATOM 600 C CA . GLY A 1 85 ? 4.785 6.508 3.571 1.00 42.91 85 GLY A CA 1
ATOM 601 C C . GLY A 1 85 ? 5.745 5.408 3.992 1.00 42.91 85 GLY A C 1
ATOM 602 O O . GLY A 1 85 ? 5.420 4.228 3.878 1.00 42.91 85 GLY A O 1
ATOM 603 N N . GLY A 1 86 ? 6.955 5.784 4.400 1.00 40.59 86 GLY A N 1
ATOM 604 C CA . GLY A 1 86 ? 7.945 4.844 4.898 1.00 40.59 86 GLY A CA 1
ATOM 605 C C . GLY A 1 86 ? 7.381 4.061 6.076 1.00 40.59 86 GLY A C 1
ATOM 606 O O . GLY A 1 86 ? 7.195 4.610 7.156 1.00 40.59 86 GLY A O 1
ATOM 607 N N . VAL A 1 87 ? 7.140 2.769 5.873 1.00 49.44 87 VAL A N 1
ATOM 608 C CA . VAL A 1 87 ? 7.085 1.812 6.973 1.00 49.44 87 VAL A CA 1
ATOM 609 C C . VAL A 1 87 ? 8.522 1.731 7.486 1.00 49.44 87 VAL A C 1
ATOM 611 O O . VAL A 1 87 ? 9.377 1.091 6.868 1.00 49.44 87 VAL A O 1
ATOM 614 N N . GLY A 1 88 ? 8.821 2.495 8.537 1.00 46.81 88 GLY A N 1
ATOM 615 C CA . GLY A 1 88 ? 10.130 2.455 9.184 1.00 46.81 88 GLY A CA 1
ATOM 616 C C . GLY A 1 88 ? 10.450 1.031 9.659 1.00 46.81 88 GLY A C 1
ATOM 617 O O . GLY A 1 88 ? 9.525 0.238 9.861 1.00 46.81 88 GLY A O 1
ATOM 618 N N . PRO A 1 89 ? 11.731 0.665 9.831 1.00 44.28 89 PRO A N 1
ATOM 619 C CA . PRO A 1 89 ? 12.084 -0.608 10.454 1.00 44.28 89 PRO A CA 1
ATOM 620 C C . PRO A 1 89 ? 11.401 -0.689 11.832 1.00 44.28 89 PRO A C 1
ATOM 622 O O . PRO A 1 89 ? 11.707 0.101 12.719 1.00 44.28 89 PRO A O 1
ATOM 625 N N . GLY A 1 90 ? 10.416 -1.584 11.973 1.00 56.47 90 GLY A N 1
ATOM 626 C CA . GLY A 1 90 ? 9.583 -1.726 13.177 1.00 56.47 90 GLY A CA 1
ATOM 627 C C . GLY A 1 90 ? 8.085 -1.445 12.992 1.00 56.47 90 GLY A C 1
ATOM 628 O O . GLY A 1 90 ? 7.309 -1.720 13.901 1.00 56.47 90 GLY A O 1
ATOM 629 N N . GLN A 1 91 ? 7.650 -0.951 11.831 1.00 65.94 91 GLN A N 1
ATOM 630 C CA . GLN A 1 91 ? 6.226 -0.822 11.513 1.00 65.94 91 GLN A CA 1
ATOM 631 C C . GLN A 1 91 ? 5.759 -1.980 10.619 1.00 65.94 91 GLN A C 1
ATOM 633 O O . GLN A 1 91 ? 6.491 -2.458 9.756 1.00 65.94 91 GLN A O 1
ATOM 638 N N . ALA A 1 92 ? 4.536 -2.442 10.840 1.00 73.50 92 ALA A N 1
ATOM 639 C CA . ALA A 1 92 ? 3.824 -3.404 10.020 1.00 73.50 92 ALA A CA 1
ATOM 640 C C . ALA A 1 92 ? 2.663 -2.709 9.306 1.00 73.50 92 ALA A C 1
ATOM 642 O O . ALA A 1 92 ? 2.181 -1.648 9.720 1.00 73.50 92 ALA A O 1
ATOM 643 N N . GLN A 1 93 ? 2.211 -3.325 8.222 1.00 76.38 93 GLN A N 1
ATOM 644 C CA . GLN A 1 93 ? 1.045 -2.874 7.489 1.00 76.38 93 GLN A CA 1
ATOM 645 C C . GLN A 1 93 ? 0.206 -4.076 7.076 1.00 76.38 93 GLN A C 1
ATOM 647 O O . GLN A 1 93 ? 0.745 -5.041 6.544 1.00 76.38 93 GLN A O 1
ATOM 652 N N . GLN A 1 94 ? -1.098 -4.007 7.325 1.00 80.50 94 GLN A N 1
ATOM 653 C CA . GLN A 1 94 ? -2.051 -5.070 7.027 1.00 80.50 94 GLN A CA 1
ATOM 654 C C . GLN A 1 94 ? -3.222 -4.513 6.230 1.00 80.50 94 GLN A C 1
ATOM 656 O O . GLN A 1 94 ? -3.691 -3.407 6.494 1.00 80.50 94 GLN A O 1
ATOM 661 N N . ILE A 1 95 ? -3.674 -5.276 5.242 1.00 82.69 95 ILE A N 1
ATOM 662 C CA . ILE A 1 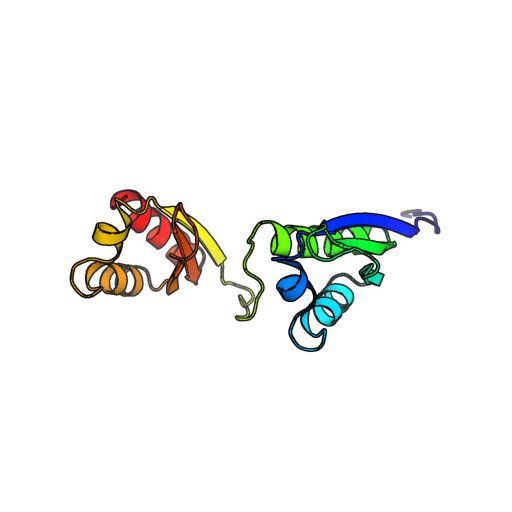95 ? -4.809 -4.924 4.394 1.00 82.69 95 ILE A CA 1
ATOM 663 C C . ILE A 1 95 ? -5.937 -5.899 4.716 1.00 82.69 95 ILE A C 1
ATOM 665 O O . ILE A 1 95 ? -5.730 -7.109 4.699 1.00 82.69 95 ILE A O 1
ATOM 669 N N . VAL A 1 96 ? -7.111 -5.360 5.032 1.00 85.62 96 VAL A N 1
ATOM 670 C CA . VAL A 1 96 ? -8.321 -6.117 5.356 1.00 85.62 96 VAL A CA 1
ATOM 671 C C . VAL A 1 96 ? -9.394 -5.770 4.337 1.00 85.62 96 VAL A C 1
ATOM 673 O O . VAL A 1 96 ? -9.711 -4.601 4.123 1.00 85.62 96 VAL A O 1
ATOM 676 N N . GLU A 1 97 ? -9.960 -6.786 3.705 1.00 85.25 97 GLU A N 1
ATOM 677 C CA . GLU A 1 97 ? -11.083 -6.633 2.788 1.00 85.25 97 GLU A CA 1
ATOM 678 C C . GLU A 1 97 ? -12.374 -6.486 3.594 1.00 85.25 97 GLU A C 1
ATOM 680 O O . GLU A 1 97 ? -12.674 -7.305 4.460 1.00 85.25 97 GLU A O 1
ATOM 685 N N . CYS A 1 98 ? -13.150 -5.439 3.322 1.00 82.44 98 CYS A N 1
ATOM 686 C CA . CYS A 1 98 ? -14.425 -5.204 3.984 1.00 82.44 98 CYS A CA 1
ATOM 687 C C . CYS A 1 98 ? -15.544 -4.957 2.958 1.00 82.44 98 CYS A C 1
ATOM 689 O O . CYS A 1 98 ? -15.412 -4.136 2.043 1.00 82.44 98 CYS A O 1
ATOM 691 N N . PRO A 1 99 ? -16.680 -5.658 3.070 1.00 86.12 99 PRO A N 1
ATOM 692 C CA . PRO A 1 99 ? -17.819 -5.411 2.205 1.00 86.12 99 PRO A CA 1
ATOM 693 C C . PRO A 1 99 ? -18.417 -4.022 2.475 1.00 86.12 99 PRO A C 1
ATOM 695 O O . PRO A 1 99 ? -18.500 -3.562 3.616 1.00 86.12 99 PRO A O 1
ATOM 698 N N . LYS A 1 100 ? -18.894 -3.363 1.410 1.00 82.00 100 LYS A N 1
ATOM 699 C CA . LYS A 1 100 ? -19.535 -2.033 1.477 1.00 82.00 100 LYS A CA 1
ATOM 700 C C . LYS A 1 100 ? -20.769 -1.993 2.385 1.00 82.00 100 LYS A C 1
ATOM 702 O O . LYS A 1 100 ? -21.111 -0.931 2.888 1.00 82.00 100 LYS A O 1
ATOM 707 N N . ASP A 1 101 ? -21.397 -3.139 2.624 1.00 86.25 101 ASP A N 1
ATOM 708 C CA . ASP A 1 101 ? -22.537 -3.266 3.535 1.00 86.25 101 ASP A CA 1
ATOM 709 C C . ASP A 1 101 ? -22.136 -3.040 5.009 1.00 86.25 101 ASP A C 1
ATOM 711 O O . ASP A 1 101 ? -22.851 -2.400 5.780 1.00 86.25 101 ASP A O 1
ATOM 715 N N . MET A 1 102 ? -20.930 -3.482 5.384 1.00 83.12 102 MET A N 1
ATOM 716 C CA . MET A 1 102 ? -20.420 -3.408 6.758 1.00 83.12 102 MET A CA 1
ATOM 717 C C . MET A 1 102 ? -19.486 -2.218 6.989 1.00 83.12 102 MET A C 1
ATOM 719 O O . MET A 1 102 ? -19.356 -1.753 8.121 1.00 83.12 102 MET A O 1
ATOM 723 N N . VAL A 1 103 ? -18.886 -1.648 5.935 1.00 85.62 103 VAL A N 1
ATOM 724 C CA . VAL A 1 103 ? -17.963 -0.501 6.064 1.00 85.62 103 VAL A CA 1
ATOM 725 C C . VAL A 1 103 ? -18.609 0.697 6.775 1.00 85.62 103 VAL A C 1
ATOM 727 O O . VAL A 1 103 ? -17.946 1.393 7.541 1.00 85.62 103 VAL A O 1
ATOM 730 N N . GLY A 1 104 ? -19.919 0.912 6.593 1.00 85.81 104 GLY A N 1
ATOM 731 C CA . GLY A 1 104 ? -20.664 1.957 7.301 1.00 85.81 104 GLY A CA 1
ATOM 732 C C . GLY A 1 104 ? -20.708 1.742 8.819 1.00 85.81 104 GLY A C 1
ATOM 733 O O . GLY A 1 104 ? -20.629 2.712 9.575 1.00 85.81 104 GLY A O 1
ATOM 734 N N . ARG A 1 105 ? -20.759 0.482 9.277 1.00 84.94 105 ARG A N 1
ATOM 735 C CA . ARG A 1 105 ? -20.664 0.129 10.704 1.00 84.94 105 ARG A CA 1
ATOM 736 C C . ARG A 1 105 ? -19.245 0.306 11.237 1.00 84.94 105 ARG A C 1
ATOM 738 O O . ARG A 1 105 ? -19.087 0.884 12.309 1.00 84.94 105 ARG A O 1
ATOM 745 N N . VAL A 1 106 ? -18.236 -0.104 10.463 1.00 87.00 106 VAL A N 1
ATOM 746 C CA . VAL A 1 106 ? -16.810 0.064 10.810 1.00 87.00 106 VAL A CA 1
ATOM 747 C C . VAL A 1 106 ? -16.439 1.544 10.964 1.00 87.00 106 VAL A C 1
ATOM 749 O O . VAL A 1 106 ? -15.707 1.912 11.880 1.00 87.00 106 VAL A O 1
ATOM 752 N N . ILE A 1 107 ? -16.962 2.420 10.099 1.00 88.38 107 ILE A N 1
ATOM 753 C CA . ILE A 1 107 ? -16.744 3.872 10.192 1.00 88.38 107 ILE A CA 1
ATOM 754 C C . ILE A 1 107 ? -17.534 4.470 11.365 1.00 88.38 107 ILE A C 1
ATOM 756 O O . ILE A 1 107 ? -16.996 5.282 12.121 1.00 88.38 107 ILE A O 1
ATOM 760 N N . GLY A 1 108 ? -18.790 4.053 11.547 1.00 85.50 108 GLY A N 1
ATOM 761 C CA . GLY A 1 108 ? -19.704 4.619 12.537 1.00 85.50 108 GLY A CA 1
ATOM 762 C C . GLY A 1 108 ? -20.285 5.972 12.118 1.00 85.50 108 GLY A C 1
ATOM 763 O O . GLY A 1 108 ? -19.837 6.609 11.159 1.00 85.50 108 GLY A O 1
ATOM 764 N N . ARG A 1 109 ? -21.302 6.451 12.847 1.00 86.88 109 ARG A N 1
ATOM 765 C CA . ARG A 1 109 ? -21.925 7.759 12.570 1.00 86.88 109 ARG A CA 1
ATOM 766 C C . ARG A 1 109 ? -20.876 8.863 12.742 1.00 86.88 109 ARG A C 1
ATOM 768 O O . ARG A 1 109 ? -20.289 8.997 13.807 1.00 86.88 109 ARG A O 1
ATOM 775 N N . GLY A 1 110 ? -20.604 9.622 11.680 1.00 84.75 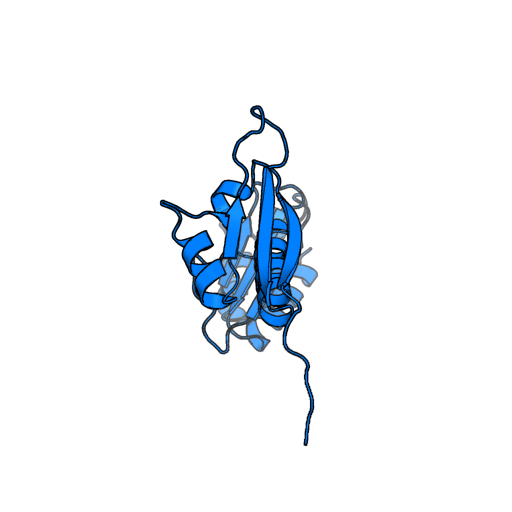110 GLY A N 1
ATOM 776 C CA . GLY A 1 110 ? -19.605 10.699 11.706 1.00 84.75 110 GLY A CA 1
ATOM 777 C C . GLY A 1 110 ? -18.144 10.242 11.852 1.00 84.75 110 GLY A C 1
ATOM 778 O O . GLY A 1 110 ? -17.281 11.066 12.155 1.00 84.75 110 GLY A O 1
ATOM 779 N N . GLY A 1 111 ? -17.844 8.953 11.645 1.00 85.25 111 GLY A N 1
ATOM 780 C CA . GLY A 1 111 ? -16.485 8.424 11.789 1.00 85.25 111 GLY A CA 1
ATOM 781 C C . GLY A 1 111 ? -16.052 8.169 13.236 1.00 85.25 111 GLY A C 1
ATOM 782 O O . GLY A 1 111 ? -14.854 8.068 13.496 1.00 85.25 111 GLY A O 1
ATOM 783 N N . GLU A 1 112 ? -16.990 8.113 14.184 1.00 89.88 112 GLU A N 1
ATOM 784 C CA . GLU A 1 112 ? -16.687 7.899 15.602 1.00 89.88 112 GLU A CA 1
ATOM 785 C C . GLU A 1 112 ? -16.087 6.511 15.867 1.00 89.88 112 GLU A C 1
ATOM 787 O O . GLU A 1 112 ? -15.054 6.422 16.530 1.00 89.88 112 GLU A O 1
ATOM 792 N N . THR A 1 113 ? -16.650 5.446 15.282 1.00 90.00 113 THR A N 1
ATOM 793 C CA . THR A 1 113 ? -16.143 4.073 15.449 1.00 90.00 113 THR A CA 1
ATOM 794 C C . THR A 1 113 ? -14.722 3.945 14.921 1.00 90.00 113 THR A C 1
ATOM 796 O O . THR A 1 113 ? -13.844 3.477 15.639 1.00 90.00 113 THR A O 1
ATOM 799 N N . ILE A 1 114 ? -14.451 4.423 13.701 1.00 89.75 114 ILE A N 1
ATOM 800 C CA . ILE A 1 114 ? -13.099 4.343 13.136 1.00 89.75 114 ILE A CA 1
ATOM 801 C C . ILE A 1 114 ? -12.093 5.193 13.920 1.00 89.75 114 ILE A C 1
ATOM 803 O O . ILE A 1 114 ? -10.965 4.749 14.132 1.00 89.75 114 ILE A O 1
ATOM 807 N N . LYS A 1 115 ? -12.480 6.385 14.395 1.00 89.50 115 LYS A N 1
ATOM 808 C CA . LYS A 1 115 ? -11.621 7.192 15.278 1.00 89.50 115 LYS A CA 1
ATOM 809 C C . LYS A 1 115 ? -11.345 6.463 16.590 1.00 89.50 115 LYS A C 1
ATOM 811 O O . LYS A 1 115 ? -10.203 6.454 17.040 1.00 89.50 115 LYS A O 1
ATOM 816 N N . GLY A 1 116 ? -12.359 5.817 17.162 1.00 90.00 116 GLY A N 1
ATOM 817 C CA . GLY A 1 116 ? -12.235 4.975 18.347 1.00 90.00 116 GLY A CA 1
ATOM 818 C C . GLY A 1 116 ? -11.278 3.807 18.124 1.00 90.00 116 GLY A C 1
ATOM 819 O O . GLY A 1 116 ? -10.372 3.615 18.926 1.00 90.00 116 GLY A O 1
ATOM 820 N N . LEU A 1 117 ? -11.403 3.094 17.002 1.00 89.62 117 LEU A N 1
ATOM 821 C CA . LEU A 1 117 ? -10.528 1.979 16.624 1.00 89.62 117 LEU A CA 1
ATOM 822 C C . LEU A 1 117 ? -9.070 2.423 16.471 1.00 89.62 117 LEU A C 1
ATOM 824 O O . LEU A 1 117 ? -8.172 1.791 17.026 1.00 89.62 117 LEU A O 1
ATOM 828 N N . GLN A 1 118 ? -8.823 3.536 15.774 1.00 88.56 118 GLN A N 1
ATOM 829 C CA . GLN A 1 118 ? -7.477 4.104 15.640 1.00 88.56 118 GLN A CA 1
ATOM 830 C C . GLN A 1 118 ? -6.910 4.543 16.993 1.00 88.56 118 GLN A C 1
ATOM 832 O O . GLN A 1 118 ? -5.751 4.270 17.297 1.00 88.56 118 GLN A O 1
ATOM 837 N N . SER A 1 119 ? -7.729 5.182 17.832 1.00 90.38 119 SER A N 1
ATOM 838 C CA . SER A 1 119 ? -7.302 5.677 19.142 1.00 90.38 119 SER A CA 1
ATOM 839 C C . SER A 1 119 ? -7.090 4.561 20.168 1.00 90.38 119 SER A C 1
ATOM 841 O O . SER A 1 119 ? -6.208 4.691 21.011 1.00 90.38 119 SER A O 1
ATOM 843 N N . GLN A 1 120 ? -7.871 3.478 20.115 1.00 89.31 120 GLN A N 1
ATOM 844 C CA . GLN A 1 120 ? -7.712 2.313 20.992 1.00 89.31 120 GLN A CA 1
ATOM 845 C C . GLN A 1 120 ? -6.467 1.507 20.638 1.00 89.31 120 GLN A C 1
ATOM 847 O O . GLN A 1 120 ? -5.733 1.072 21.519 1.00 89.31 120 GLN A O 1
ATOM 852 N N . THR A 1 121 ? -6.249 1.277 19.345 1.00 87.88 121 THR A N 1
ATOM 853 C CA . THR A 1 121 ? -5.177 0.392 18.872 1.00 87.88 121 THR A CA 1
ATOM 854 C C . THR A 1 121 ? -3.853 1.127 18.717 1.00 87.88 121 THR A C 1
ATOM 856 O O . THR A 1 121 ? -2.796 0.500 18.737 1.00 87.88 121 THR A O 1
ATOM 859 N N . GLY A 1 122 ? -3.891 2.450 18.536 1.00 85.62 122 GLY A N 1
ATOM 860 C CA . GLY A 1 122 ? -2.731 3.251 18.154 1.00 85.62 122 GLY A CA 1
ATOM 861 C C . GLY A 1 122 ? -2.259 2.981 16.721 1.00 85.62 122 GLY A C 1
ATOM 862 O O 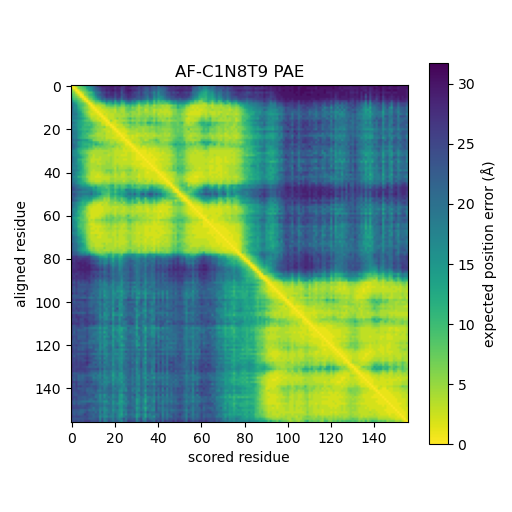. GLY A 1 122 ? -1.185 3.441 16.335 1.00 85.62 122 GLY A O 1
ATOM 863 N N . ALA A 1 123 ? -3.027 2.221 15.932 1.00 88.12 123 ALA A N 1
ATOM 864 C CA . ALA A 1 123 ? -2.753 1.986 14.524 1.00 88.12 123 ALA A CA 1
ATOM 865 C C . ALA A 1 123 ? -3.443 3.040 13.653 1.00 88.12 123 ALA A C 1
ATOM 867 O O . ALA A 1 123 ? -4.535 3.529 13.946 1.00 88.12 123 ALA A O 1
ATOM 868 N N . ARG A 1 124 ? -2.818 3.359 12.524 1.00 85.50 124 ARG A N 1
ATOM 869 C CA . ARG A 1 124 ? -3.396 4.221 11.502 1.00 85.50 124 ARG A CA 1
ATOM 870 C C . ARG A 1 124 ? -4.267 3.381 10.581 1.00 85.50 124 ARG A C 1
ATOM 872 O O . ARG A 1 124 ? -3.754 2.498 9.908 1.00 85.50 124 ARG A O 1
ATOM 879 N N . ILE A 1 125 ? -5.562 3.674 10.532 1.00 88.19 125 ILE A N 1
ATOM 880 C CA . ILE A 1 125 ? -6.530 2.939 9.710 1.00 88.19 125 ILE A CA 1
ATOM 881 C C . ILE A 1 125 ? -6.968 3.837 8.550 1.00 88.19 125 ILE A C 1
ATOM 883 O O . ILE A 1 125 ? -7.440 4.956 8.747 1.00 88.19 125 ILE A O 1
ATOM 887 N N . GLN A 1 126 ? -6.809 3.351 7.329 1.00 84.44 126 GLN A N 1
ATOM 888 C CA . GLN A 1 126 ? -7.095 4.056 6.088 1.00 84.44 126 GLN A CA 1
ATOM 889 C C . GLN A 1 126 ? -8.067 3.201 5.276 1.00 84.44 126 GLN A C 1
ATOM 891 O O . GLN A 1 126 ? -7.727 2.092 4.885 1.00 84.44 126 GLN A O 1
ATOM 896 N N . ILE A 1 127 ? -9.279 3.691 5.032 1.00 85.06 127 ILE A N 1
ATOM 897 C CA . ILE A 1 127 ? -10.284 2.952 4.258 1.00 85.06 127 ILE A CA 1
ATOM 898 C C . ILE A 1 127 ? -10.259 3.450 2.817 1.00 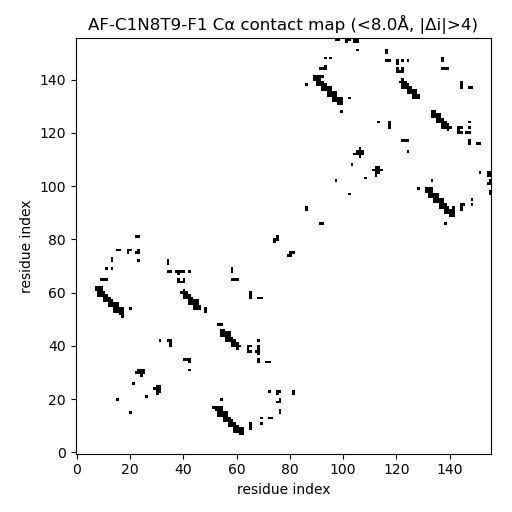85.06 127 ILE A C 1
ATOM 900 O O . ILE A 1 127 ? -10.470 4.638 2.574 1.00 85.06 127 ILE A O 1
ATOM 904 N N . ASP A 1 128 ? -10.057 2.538 1.875 1.00 82.62 128 ASP A N 1
ATOM 905 C CA . ASP A 1 128 ? -10.205 2.779 0.449 1.00 82.62 128 ASP A CA 1
ATOM 906 C C . ASP A 1 128 ? -11.565 2.254 -0.029 1.00 82.62 128 ASP A C 1
ATOM 908 O O . ASP A 1 128 ? -11.817 1.048 -0.071 1.00 82.62 128 ASP A O 1
ATOM 912 N N . GLN A 1 129 ? -12.464 3.185 -0.353 1.00 79.31 129 GLN A N 1
ATOM 913 C CA . GLN A 1 129 ? -13.793 2.879 -0.896 1.00 79.31 129 GLN A CA 1
ATOM 914 C C . GLN A 1 129 ? -13.822 2.880 -2.434 1.00 79.31 129 GLN A C 1
ATOM 916 O O . GLN A 1 129 ? -14.883 2.649 -3.029 1.00 79.31 129 GLN A O 1
ATOM 921 N N . SER A 1 130 ? -12.677 3.147 -3.080 1.00 73.25 130 SER A N 1
ATOM 922 C CA . SER A 1 130 ? -12.560 3.191 -4.545 1.00 73.25 130 SER A CA 1
ATOM 923 C C . SER A 1 130 ? -12.701 1.801 -5.159 1.00 73.25 130 SER A C 1
ATOM 925 O O . SER A 1 130 ? -13.068 1.671 -6.324 1.00 73.25 130 SER A O 1
ATOM 927 N N . VAL A 1 131 ? -12.456 0.761 -4.364 1.00 70.88 131 VAL A N 1
ATOM 928 C CA . VAL A 1 131 ? -12.574 -0.648 -4.739 1.00 70.88 131 VAL A CA 1
ATOM 929 C C . VAL A 1 131 ? -13.730 -1.323 -3.987 1.00 70.88 131 VAL A C 1
ATOM 931 O O . VAL A 1 131 ? -14.174 -0.857 -2.938 1.00 70.88 131 VAL A O 1
ATOM 934 N N . SER A 1 132 ? -14.305 -2.376 -4.572 1.00 73.31 132 SER A N 1
ATOM 935 C CA . SER A 1 132 ? -15.350 -3.203 -3.956 1.00 73.31 132 SER A CA 1
ATOM 936 C C . SER A 1 132 ? -14.908 -4.663 -4.042 1.00 73.31 132 SER A C 1
ATOM 938 O O . SER A 1 132 ? -14.810 -5.157 -5.167 1.00 73.31 132 SER A O 1
ATOM 940 N N . PRO A 1 133 ? -14.654 -5.358 -2.919 1.00 77.25 133 PRO A N 1
ATOM 941 C CA . PRO A 1 133 ? -14.798 -4.917 -1.523 1.00 77.25 133 PRO A CA 1
ATOM 942 C C . PRO A 1 133 ? -13.875 -3.739 -1.162 1.00 77.25 133 PRO A C 1
ATOM 944 O O . PRO A 1 133 ? -12.817 -3.565 -1.758 1.00 77.25 133 PRO A O 1
ATOM 947 N N . CYS A 1 134 ? -14.309 -2.898 -0.221 1.00 83.00 134 CYS A N 1
ATOM 948 C CA . CYS A 1 134 ? -13.499 -1.789 0.282 1.00 83.00 134 CYS A CA 1
ATOM 949 C C . CYS A 1 134 ? -12.242 -2.347 0.960 1.00 83.00 134 CYS A C 1
ATOM 951 O O . CYS A 1 134 ? -12.316 -3.346 1.674 1.00 83.00 134 CYS A O 1
ATOM 953 N N . LEU A 1 135 ? -11.095 -1.693 0.794 1.00 83.19 135 LEU A N 1
ATOM 954 C CA . LEU A 1 135 ? -9.839 -2.140 1.400 1.00 83.19 135 LEU A CA 1
ATOM 955 C C . LEU A 1 135 ? -9.481 -1.266 2.597 1.00 83.19 135 LEU A C 1
ATOM 957 O O . LEU A 1 135 ? -9.274 -0.062 2.468 1.00 83.19 135 LEU A O 1
ATOM 961 N N . ILE A 1 136 ? -9.375 -1.872 3.772 1.00 87.62 136 ILE A N 1
ATOM 962 C CA . ILE A 1 136 ? -8.947 -1.216 5.004 1.00 87.62 136 ILE A CA 1
ATOM 963 C C . ILE A 1 136 ? -7.461 -1.475 5.175 1.00 87.62 136 ILE A C 1
ATOM 965 O O . ILE A 1 136 ? -7.024 -2.587 5.444 1.00 87.62 136 ILE A O 1
ATOM 969 N N . THR A 1 137 ? -6.675 -0.426 5.027 1.00 85.75 137 THR A N 1
ATOM 970 C CA . THR A 1 137 ? -5.234 -0.447 5.213 1.00 85.75 137 THR A CA 1
ATOM 971 C C . THR A 1 137 ? -4.892 0.020 6.619 1.00 85.75 137 THR A C 1
ATOM 973 O O . THR A 1 137 ? -5.204 1.144 7.003 1.00 85.75 137 THR A O 1
ATOM 976 N N . ILE A 1 138 ? -4.234 -0.834 7.388 1.00 88.25 138 ILE A N 1
ATOM 977 C CA . ILE A 1 138 ? -3.851 -0.595 8.775 1.00 88.25 138 ILE A CA 1
ATOM 978 C C . ILE A 1 138 ? -2.331 -0.515 8.833 1.00 88.25 138 ILE A C 1
ATOM 980 O O . ILE A 1 138 ? -1.658 -1.479 8.489 1.00 88.25 138 ILE A O 1
ATOM 984 N N . THR A 1 139 ? -1.780 0.609 9.275 1.00 84.25 139 THR A N 1
ATOM 985 C CA . THR A 1 139 ? -0.333 0.838 9.377 1.00 84.25 139 THR A CA 1
ATOM 986 C C . THR A 1 139 ? 0.031 1.209 10.808 1.00 84.25 139 THR A C 1
ATOM 988 O O . THR A 1 139 ? -0.611 2.064 11.414 1.00 84.25 139 THR A O 1
ATOM 991 N N . GLY A 1 140 ? 1.075 0.610 11.369 1.00 83.62 140 GLY A N 1
ATOM 992 C CA . GLY A 1 140 ? 1.496 0.910 12.737 1.00 83.62 140 GLY A CA 1
ATOM 993 C C . GLY A 1 140 ? 2.481 -0.115 13.270 1.00 83.62 140 GLY A C 1
ATOM 994 O O . GLY A 1 140 ? 3.142 -0.799 12.503 1.00 83.62 140 GLY A O 1
ATOM 995 N N . ASN A 1 141 ? 2.592 -0.237 14.5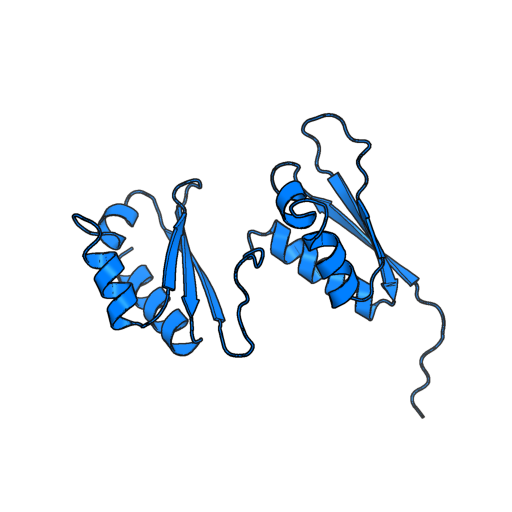88 1.00 85.44 141 ASN A N 1
ATOM 996 C CA . ASN A 1 141 ? 3.376 -1.311 15.198 1.00 85.44 141 ASN A CA 1
ATOM 997 C C . ASN A 1 141 ? 2.711 -2.676 14.902 1.00 85.44 141 ASN A C 1
ATOM 999 O O . ASN A 1 141 ? 1.482 -2.721 14.905 1.00 85.44 141 ASN A O 1
ATOM 1003 N N . PRO A 1 142 ? 3.443 -3.792 14.708 1.00 82.06 142 PRO A N 1
ATOM 1004 C CA . PRO A 1 142 ? 2.840 -5.109 14.440 1.00 82.06 142 PRO A CA 1
ATOM 1005 C C . PRO A 1 142 ? 1.773 -5.513 15.463 1.00 82.06 142 PRO A C 1
ATOM 1007 O O . PRO A 1 142 ? 0.719 -6.009 15.084 1.00 82.06 142 PRO A O 1
ATOM 1010 N N . TYR A 1 143 ? 1.994 -5.201 16.742 1.00 86.88 143 TYR A N 1
ATOM 1011 C CA . TYR A 1 143 ? 1.012 -5.431 17.805 1.00 86.88 143 TYR A CA 1
ATOM 1012 C C . TYR A 1 143 ? -0.271 -4.595 17.631 1.00 86.88 143 TYR A C 1
ATOM 1014 O O . TYR A 1 143 ? -1.379 -5.101 17.774 1.00 86.88 143 TYR A O 1
ATOM 1022 N N . CYS A 1 144 ? -0.126 -3.314 17.282 1.00 90.19 144 CYS A N 1
ATOM 1023 C CA . CYS A 1 144 ? -1.247 -2.402 17.047 1.00 90.19 144 CYS A CA 1
ATOM 1024 C C . CYS A 1 144 ? -2.037 -2.793 15.794 1.00 90.19 144 CYS A C 1
ATOM 1026 O O . CYS A 1 144 ? -3.259 -2.701 15.779 1.00 90.19 144 CYS A O 1
ATOM 1028 N N . VAL A 1 145 ? -1.331 -3.218 14.744 1.00 87.69 145 VAL A N 1
ATOM 1029 C CA . VAL A 1 145 ? -1.917 -3.620 13.463 1.00 87.69 145 VAL A CA 1
ATOM 1030 C C . VAL A 1 145 ? -2.740 -4.894 13.621 1.00 87.69 145 VAL A C 1
ATOM 1032 O O . VAL A 1 145 ? -3.871 -4.932 13.141 1.00 87.69 145 VAL A O 1
ATOM 1035 N N . ASP A 1 146 ? -2.218 -5.893 14.338 1.00 87.81 146 ASP A N 1
ATOM 1036 C CA . ASP A 1 146 ? -2.954 -7.120 14.660 1.00 87.81 146 ASP A CA 1
ATOM 1037 C C . ASP A 1 146 ? -4.224 -6.810 15.467 1.00 87.81 146 ASP A C 1
ATOM 1039 O O . ASP A 1 146 ? -5.330 -7.176 15.060 1.00 87.81 146 ASP A O 1
ATOM 1043 N N . ALA A 1 147 ? -4.089 -6.024 16.543 1.00 89.75 147 ALA A N 1
ATOM 1044 C CA . ALA A 1 147 ? -5.218 -5.619 17.377 1.00 89.75 147 ALA A CA 1
ATOM 1045 C C . ALA A 1 147 ? -6.286 -4.846 16.580 1.00 89.75 147 ALA A C 1
ATOM 1047 O O . ALA A 1 147 ? -7.480 -5.126 16.700 1.00 89.75 147 ALA A O 1
ATOM 1048 N N . ALA A 1 148 ? -5.868 -3.904 15.730 1.00 90.12 148 ALA A N 1
ATOM 1049 C CA . ALA A 1 148 ? -6.770 -3.125 14.889 1.00 90.12 148 ALA A CA 1
ATOM 1050 C C . ALA A 1 148 ? -7.462 -3.975 13.831 1.00 90.12 148 ALA A C 1
ATOM 1052 O O . ALA A 1 148 ? -8.664 -3.828 13.631 1.00 90.12 148 ALA A O 1
ATOM 1053 N N . SER A 1 149 ? -6.737 -4.882 13.177 1.00 89.88 149 SER A N 1
ATOM 1054 C CA . SER A 1 149 ? -7.344 -5.790 12.209 1.00 89.88 149 SER A CA 1
ATOM 1055 C C . SER A 1 149 ? -8.405 -6.653 12.861 1.00 89.88 149 SER A C 1
ATOM 1057 O O . SER A 1 149 ? -9.455 -6.868 12.268 1.00 89.88 149 SER A O 1
ATOM 1059 N N . ARG A 1 150 ? -8.146 -7.145 14.071 1.00 89.06 150 ARG A N 1
ATOM 1060 C CA . ARG A 1 150 ? -9.083 -8.002 14.790 1.00 89.06 150 ARG A CA 1
ATOM 1061 C C . ARG A 1 150 ? -10.340 -7.243 15.196 1.00 89.06 150 ARG A C 1
ATOM 1063 O O . ARG A 1 150 ? -11.433 -7.749 14.995 1.00 89.06 150 ARG A O 1
ATOM 1070 N N . ALA A 1 151 ? -10.185 -6.011 15.674 1.00 88.75 151 ALA A N 1
ATOM 1071 C CA . ALA A 1 151 ? -11.309 -5.144 16.009 1.00 88.75 151 ALA A CA 1
ATOM 1072 C C . ALA A 1 151 ? -12.126 -4.738 14.770 1.00 88.75 151 ALA A C 1
ATOM 1074 O O . ALA A 1 151 ? -13.344 -4.650 14.835 1.00 88.75 151 ALA A O 1
ATOM 1075 N N . VAL A 1 152 ? -11.473 -4.525 13.625 1.00 86.69 152 VAL A N 1
ATOM 1076 C CA . VAL A 1 152 ? -12.159 -4.281 12.351 1.00 86.69 152 VAL A CA 1
ATOM 1077 C C . VAL A 1 152 ? -12.940 -5.520 11.909 1.00 86.69 152 VAL A C 1
ATOM 1079 O O . VAL A 1 152 ? -14.103 -5.385 11.554 1.00 86.69 152 VAL A O 1
ATOM 1082 N N . VAL A 1 153 ? -12.333 -6.709 11.967 1.00 85.81 153 VAL A N 1
ATOM 1083 C CA . VAL A 1 153 ? -12.984 -7.984 11.613 1.00 85.81 153 VAL A CA 1
ATOM 1084 C C . VAL A 1 153 ? -14.157 -8.308 12.537 1.00 85.81 153 VAL A C 1
ATOM 1086 O O . VAL A 1 153 ? -15.133 -8.865 12.068 1.00 85.81 153 VAL A O 1
ATOM 1089 N N . ASP A 1 154 ? -14.099 -7.925 13.813 1.00 85.19 154 ASP A N 1
ATOM 1090 C CA . ASP A 1 154 ? -15.205 -8.104 14.767 1.00 85.19 154 ASP A CA 1
ATOM 1091 C C . ASP A 1 154 ? -16.442 -7.250 14.420 1.00 85.19 154 ASP A C 1
ATOM 1093 O O . ASP A 1 154 ? -17.571 -7.603 14.752 1.00 85.19 154 ASP A O 1
ATOM 1097 N N . VAL A 1 155 ? -16.235 -6.122 13.728 1.00 82.25 155 VAL A N 1
ATOM 1098 C CA . VAL A 1 155 ? -17.308 -5.202 13.312 1.00 82.25 155 VAL A CA 1
ATOM 1099 C C . VAL A 1 155 ? -17.891 -5.558 11.935 1.00 82.25 155 VAL A C 1
ATOM 1101 O O . VAL A 1 155 ? -19.004 -5.120 11.619 1.00 82.25 155 VAL A O 1
ATOM 1104 N N . ILE A 1 156 ? -17.141 -6.302 11.113 1.00 82.06 156 ILE A N 1
ATOM 1105 C CA . ILE A 1 156 ? -17.554 -6.785 9.783 1.00 82.06 156 ILE A CA 1
ATOM 1106 C C . ILE A 1 156 ? -18.458 -8.010 9.937 1.00 82.06 156 ILE A C 1
ATOM 1108 O O . ILE A 1 156 ? -19.522 -8.013 9.279 1.00 82.06 156 ILE A O 1
#

InterPro domains:
  IPR004087 K Homology domain [SM00322] (8-78)
  IPR004087 K Homology domain [SM00322] (90-156)
  IPR004088 K Homology domain, type 1 [PF00013] (14-75)
  IPR004088 K Homology domain, type 1 [PF00013] (95-152)
  IPR036612 K Homology domain, type 1 superfamily [G3DSA:3.30.1370.10] (13-92)
  IPR036612 K Homology domain, type 1 superfamily [G3DSA:3.30.1370.10] (93-156)
  IPR036612 K Homology domain, type 1 superfamily [SSF54791] (14-79)
  IPR036612 K Homology domain, type 1 superfamily [SSF54791] (92-156)

pLDDT: mean 77.42, std 13.17, range [40.59, 90.56]

Mean predicted aligned error: 13.82 Å

Nearest PDB structures (foldseek):
  2p2r-assembly1_A  TM=9.112E-01  e=3.463E-06  Homo sapiens
  6rol-assembly4_D  TM=4.408E-01  e=1.310E-09  Homo sapiens
  2n8l-assembly1_A  TM=4.078E-01  e=2.501E-09  Gallus gallus
  3krm-assembly1_A  TM=4.555E-01  e=4.462E-08  Homo sapiens
  1khm-assembly1_A  TM=8.391E-01  e=3.236E-05  Homo sapiens

Foldseek 3Di:
DDDDDPDDWDKDKDFAWPVQVCLCQDDVRPNVVVLCVVLVWDWDWDPPDPPGGTIMIIITDPPSSSVSSVVVSVCSRVVNDSPPPDLDVQKDKDKDFAAPVQVCQCCDDVRPNVVVLCVVLVWDWDWAPVDGSIIIMTMGGPSSSVSSNVSSVVSD

Organism: Micromonas pusilla (strain CCMP1545) (NCBI:txid564608)